Protein AF-A0A7M4BKT1-F1 (afdb_monomer_lite)

Radius of gyration: 20.14 Å; chains: 1; bounding box: 47×30×49 Å

Secondary structure (DSSP, 8-state):
----HHHHHHHHHHHHHHHHHHHTTGGG--HHHHHHHHHHHHHHHHHHHHHHHHHHHHHHHIIIIIHHHHHHHHHHH-

Foldseek 3Di:
DDDDLVNLVVVLVVLVVVLVVVVVCCVVDDPVRVVVSVVSVVVSVVSVVVSVVVVVVVVVVCPPPVCVVCVVVVVVVD

InterPro domains:
  IPR007953 Holin-like, BlyB [PF05289] (4-78)

Structure (mmCIF, N/CA/C/O backbone):
data_AF-A0A7M4BKT1-F1
#
_entry.id   AF-A0A7M4BKT1-F1
#
loop_
_atom_site.group_PDB
_atom_site.id
_atom_site.type_symbol
_atom_site.label_atom_id
_atom_site.label_alt_id
_atom_site.label_comp_id
_atom_site.label_asym_id
_atom_site.label_entity_id
_atom_site.label_seq_id
_atom_site.pdbx_PDB_ins_code
_atom_site.Cartn_x
_atom_site.Cartn_y
_atom_site.Cartn_z
_atom_site.occupancy
_atom_site.B_iso_or_equiv
_atom_site.auth_seq_id
_atom_site.auth_comp_id
_atom_site.auth_asym_id
_atom_site.auth_atom_id
_atom_site.pdbx_PDB_model_num
ATOM 1 N N . MET A 1 1 ? -12.087 14.708 8.496 1.00 49.34 1 MET A N 1
ATOM 2 C CA . MET A 1 1 ? -12.431 13.661 7.510 1.00 49.34 1 MET A CA 1
ATOM 3 C C . MET A 1 1 ? -11.964 12.323 8.072 1.00 49.34 1 MET A C 1
ATOM 5 O O . MET A 1 1 ? -10.775 12.191 8.321 1.00 49.34 1 MET A O 1
ATOM 9 N N . LYS A 1 2 ? -12.863 11.377 8.379 1.00 55.44 2 LYS A N 1
ATOM 10 C CA . LYS A 1 2 ? -12.457 9.999 8.713 1.00 55.44 2 LYS A CA 1
ATOM 11 C C . LYS A 1 2 ? -12.27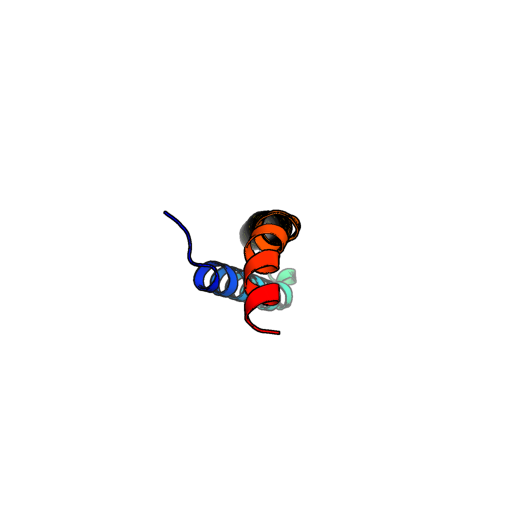5 9.267 7.386 1.00 55.44 2 LYS A C 1
ATOM 13 O O . LYS A 1 2 ? -13.253 9.096 6.667 1.00 55.44 2 LYS A O 1
ATOM 18 N N . LEU A 1 3 ? -11.044 8.907 7.033 1.00 58.69 3 LEU A N 1
ATOM 19 C CA . LEU A 1 3 ? -10.806 7.977 5.930 1.00 58.69 3 LEU A CA 1
ATOM 20 C C . LEU A 1 3 ? -11.450 6.635 6.312 1.00 58.69 3 LEU A C 1
ATOM 22 O O . LEU A 1 3 ? -11.209 6.137 7.411 1.00 58.69 3 LEU A O 1
ATOM 26 N N . SER A 1 4 ? -12.321 6.103 5.450 1.00 74.81 4 SER A N 1
ATOM 27 C CA . SER A 1 4 ? -12.890 4.761 5.629 1.00 74.81 4 SER A CA 1
ATOM 28 C C . SER A 1 4 ? -11.757 3.735 5.718 1.00 74.81 4 SER A C 1
ATOM 30 O O . SER A 1 4 ? -10.800 3.837 4.950 1.00 74.81 4 SER A O 1
ATOM 32 N N . LYS A 1 5 ? -11.873 2.757 6.627 1.00 75.69 5 LYS A N 1
ATOM 33 C CA . LYS A 1 5 ? -10.911 1.653 6.773 1.00 75.69 5 LYS A CA 1
ATOM 34 C C . LYS A 1 5 ? -10.670 0.969 5.423 1.00 75.69 5 LYS A C 1
ATOM 36 O O . LYS A 1 5 ? -9.522 0.839 5.013 1.00 75.69 5 LYS A O 1
ATOM 41 N N . ASP A 1 6 ? -11.747 0.671 4.703 1.00 80.25 6 ASP A N 1
ATOM 42 C CA . ASP A 1 6 ? -11.705 0.013 3.396 1.00 80.25 6 ASP A CA 1
ATOM 43 C C . ASP A 1 6 ? -10.911 0.840 2.374 1.00 80.25 6 ASP A C 1
ATOM 45 O O . ASP A 1 6 ? -10.086 0.307 1.640 1.00 80.25 6 ASP A O 1
ATOM 49 N N . ASN A 1 7 ? -11.075 2.168 2.373 1.00 79.75 7 ASN A N 1
ATOM 50 C CA . ASN A 1 7 ? -10.327 3.046 1.466 1.00 79.75 7 ASN A CA 1
ATOM 51 C C . ASN A 1 7 ? -8.826 3.065 1.790 1.00 79.75 7 ASN A C 1
ATOM 53 O O . ASN A 1 7 ? -8.005 3.185 0.883 1.00 79.75 7 ASN A O 1
ATOM 57 N N . VAL A 1 8 ? -8.461 2.958 3.072 1.00 79.19 8 VAL A N 1
ATOM 58 C CA . VAL A 1 8 ? -7.055 2.898 3.497 1.00 79.19 8 VAL A CA 1
ATOM 59 C C . VAL A 1 8 ? -6.430 1.563 3.099 1.00 79.19 8 VAL A C 1
ATOM 61 O O . VAL A 1 8 ? -5.324 1.550 2.566 1.00 79.19 8 VAL A O 1
ATOM 64 N N . GLU A 1 9 ? -7.144 0.456 3.294 1.00 85.31 9 GLU A N 1
ATOM 65 C CA . GLU A 1 9 ? -6.685 -0.881 2.899 1.00 85.31 9 GLU A CA 1
ATOM 66 C C . GLU A 1 9 ? -6.533 -1.006 1.381 1.00 85.31 9 GLU A C 1
ATOM 68 O O . GLU A 1 9 ? -5.501 -1.480 0.907 1.00 85.31 9 GLU A O 1
ATOM 73 N N . ILE A 1 10 ? -7.500 -0.496 0.609 1.00 88.94 10 ILE A N 1
ATOM 74 C CA . ILE A 1 10 ? -7.423 -0.435 -0.858 1.00 88.94 10 ILE A CA 1
ATOM 75 C C . ILE A 1 10 ? -6.211 0.392 -1.305 1.00 88.94 10 ILE A C 1
ATOM 77 O O . ILE A 1 10 ? -5.483 -0.016 -2.215 1.00 88.94 10 ILE A O 1
ATOM 81 N N . GLY A 1 11 ? -5.970 1.541 -0.665 1.00 88.31 11 GLY A N 1
ATOM 82 C CA . GLY A 1 11 ? -4.818 2.394 -0.956 1.00 88.31 11 GLY A CA 1
ATOM 83 C C . GLY A 1 11 ? -3.484 1.691 -0.688 1.00 88.31 11 GLY A C 1
ATOM 84 O O . GLY A 1 11 ? -2.603 1.703 -1.547 1.00 88.31 11 GLY A O 1
ATOM 85 N N . LEU A 1 12 ? -3.356 1.022 0.463 1.00 89.62 12 LEU A N 1
ATOM 86 C CA . LEU A 1 12 ? -2.165 0.245 0.823 1.00 89.62 12 LEU A CA 1
ATOM 87 C C . LEU A 1 12 ? -1.912 -0.908 -0.149 1.00 89.62 12 LEU A C 1
ATOM 89 O O . LEU A 1 12 ? -0.785 -1.071 -0.612 1.00 89.62 12 LEU A O 1
ATOM 93 N N . ALA A 1 13 ? -2.951 -1.669 -0.498 1.00 92.81 13 ALA A N 1
ATOM 94 C CA . ALA A 1 13 ? -2.836 -2.770 -1.449 1.00 92.81 13 ALA A CA 1
ATOM 95 C C . ALA A 1 13 ? -2.412 -2.276 -2.841 1.00 92.81 13 ALA A C 1
ATOM 97 O O . ALA A 1 13 ? -1.551 -2.876 -3.481 1.00 92.81 13 ALA A O 1
ATOM 98 N N . SER A 1 14 ? -2.966 -1.146 -3.289 1.00 93.06 14 SER A N 1
ATOM 99 C CA . SER A 1 14 ? -2.623 -0.547 -4.584 1.00 93.06 14 SER A CA 1
ATOM 100 C C . SER A 1 14 ? -1.166 -0.080 -4.633 1.00 93.06 14 SER A C 1
ATOM 102 O O . SER A 1 14 ? -0.466 -0.375 -5.600 1.00 93.06 14 SER A O 1
ATOM 104 N N . LEU A 1 15 ? -0.686 0.600 -3.584 1.00 93.31 15 LEU A N 1
ATOM 105 C CA . LEU A 1 15 ? 0.714 1.027 -3.482 1.00 93.31 15 LEU A CA 1
ATOM 106 C C . LEU A 1 15 ? 1.669 -0.167 -3.385 1.00 93.31 15 LEU A C 1
ATOM 108 O O . LEU A 1 15 ? 2.688 -0.181 -4.068 1.00 93.31 15 LEU A O 1
ATOM 112 N N . SER A 1 16 ? 1.322 -1.187 -2.596 1.00 93.75 16 SER A N 1
ATOM 113 C CA . SER A 1 16 ? 2.122 -2.412 -2.493 1.00 93.75 16 SER A CA 1
ATOM 114 C C . SER A 1 16 ? 2.242 -3.123 -3.841 1.00 93.75 16 SER A C 1
ATOM 116 O O . SER A 1 16 ? 3.333 -3.547 -4.208 1.00 93.75 16 SER A O 1
ATOM 118 N N . ASN A 1 17 ? 1.145 -3.226 -4.599 1.00 96.19 17 ASN A N 1
ATOM 119 C CA . ASN A 1 17 ? 1.164 -3.829 -5.932 1.00 96.19 17 ASN A CA 1
ATOM 120 C C . ASN A 1 17 ? 2.001 -3.010 -6.916 1.00 96.19 17 ASN A C 1
ATOM 122 O O . ASN A 1 17 ? 2.739 -3.582 -7.712 1.00 96.19 17 ASN A O 1
ATOM 126 N N . LEU A 1 18 ? 1.905 -1.679 -6.866 1.00 94.00 18 LEU A N 1
ATOM 127 C CA . LEU A 1 18 ? 2.723 -0.810 -7.709 1.00 94.00 18 LEU A CA 1
ATOM 128 C C . LEU A 1 18 ? 4.217 -1.015 -7.426 1.00 94.00 18 LEU A C 1
ATOM 130 O O . LEU A 1 18 ? 4.995 -1.161 -8.364 1.00 94.00 18 LEU A O 1
ATOM 134 N N . ILE A 1 19 ? 4.595 -1.082 -6.145 1.00 95.69 19 ILE A N 1
ATOM 135 C CA . ILE A 1 19 ? 5.976 -1.339 -5.719 1.00 95.69 19 ILE A CA 1
ATOM 136 C C . ILE A 1 19 ? 6.463 -2.707 -6.220 1.00 95.69 19 ILE A C 1
ATOM 138 O O . ILE A 1 19 ? 7.550 -2.777 -6.784 1.00 95.69 19 ILE A O 1
ATOM 142 N N . ASP A 1 20 ? 5.660 -3.769 -6.076 1.00 96.38 20 ASP A N 1
ATOM 143 C CA . ASP A 1 20 ? 6.009 -5.121 -6.555 1.00 96.38 20 ASP A CA 1
ATOM 144 C C . ASP A 1 20 ? 6.183 -5.198 -8.078 1.00 96.38 20 ASP A C 1
ATOM 146 O O . ASP A 1 20 ? 7.016 -5.943 -8.590 1.00 96.38 20 ASP A O 1
ATOM 150 N N . ILE A 1 21 ? 5.382 -4.445 -8.832 1.00 95.00 21 ILE A N 1
ATOM 151 C CA . ILE A 1 21 ? 5.521 -4.398 -10.288 1.00 95.00 21 ILE A CA 1
ATOM 152 C C . ILE A 1 21 ? 6.788 -3.631 -10.662 1.00 95.00 21 ILE A C 1
ATOM 154 O O . ILE A 1 21 ? 7.536 -4.092 -11.518 1.00 95.00 21 ILE A O 1
ATOM 158 N N . PHE A 1 22 ? 7.035 -2.479 -10.039 1.00 94.38 22 PHE A N 1
ATOM 159 C CA . PHE A 1 22 ? 8.144 -1.601 -10.415 1.00 94.38 22 PHE A CA 1
ATOM 160 C C . PHE A 1 22 ? 9.505 -2.171 -10.010 1.00 94.38 22 PHE A C 1
ATOM 162 O O . PHE A 1 22 ? 10.455 -2.019 -10.771 1.00 94.38 22 PHE A O 1
ATOM 169 N N . SER A 1 23 ? 9.592 -2.906 -8.897 1.00 94.69 23 SER A N 1
ATOM 170 C CA . SER A 1 23 ? 10.833 -3.576 -8.482 1.00 94.69 23 SER A CA 1
ATOM 171 C C . SER A 1 23 ? 11.353 -4.584 -9.516 1.00 94.69 23 SER A C 1
ATOM 173 O O . SER A 1 23 ? 12.553 -4.821 -9.597 1.00 94.69 23 SER A O 1
ATOM 175 N N . LYS A 1 24 ? 10.480 -5.144 -10.367 1.00 96.62 24 LYS A N 1
ATOM 176 C CA . LYS A 1 24 ? 10.866 -6.074 -11.448 1.00 96.62 24 LYS A CA 1
ATOM 177 C C . LYS A 1 24 ? 11.608 -5.399 -12.602 1.00 96.62 24 LYS A C 1
ATOM 179 O O . LYS A 1 24 ? 12.201 -6.101 -13.414 1.00 96.62 24 LYS A O 1
ATOM 184 N N . PHE A 1 25 ? 11.547 -4.073 -12.683 1.00 92.56 25 PHE A N 1
ATOM 185 C CA . PHE A 1 25 ? 12.199 -3.265 -13.716 1.00 92.56 25 PHE A CA 1
ATOM 186 C C . PHE A 1 25 ? 13.167 -2.244 -13.111 1.00 92.56 25 PHE A C 1
ATOM 188 O O . PHE A 1 25 ? 13.622 -1.354 -13.821 1.00 92.56 25 PHE A O 1
ATOM 195 N N . GLU A 1 26 ? 13.464 -2.348 -11.810 1.00 92.06 26 GLU A N 1
ATOM 196 C CA . GLU A 1 26 ? 14.261 -1.359 -11.082 1.00 92.06 26 GLU A CA 1
ATOM 197 C C . GLU A 1 26 ? 15.647 -1.167 -11.709 1.00 92.06 26 GLU A C 1
ATOM 199 O O . GLU A 1 26 ? 16.099 -0.036 -11.829 1.00 92.06 26 GLU A O 1
ATOM 204 N N . ASP A 1 27 ? 16.272 -2.238 -12.205 1.00 95.88 27 ASP A N 1
ATOM 205 C CA . ASP A 1 27 ? 17.579 -2.177 -12.875 1.00 95.88 27 ASP A CA 1
ATOM 206 C C . ASP A 1 27 ? 17.562 -1.393 -14.205 1.00 95.88 27 ASP A C 1
ATOM 208 O O . ASP A 1 27 ? 18.618 -1.002 -14.705 1.00 95.88 27 ASP A O 1
ATOM 212 N N . GLU A 1 28 ? 16.385 -1.161 -14.797 1.00 96.94 28 GLU A N 1
ATOM 213 C CA . GLU A 1 28 ? 16.229 -0.375 -16.029 1.00 96.94 28 GLU A CA 1
ATOM 214 C C . GLU A 1 28 ? 15.909 1.103 -15.765 1.00 96.94 28 GLU A C 1
ATOM 216 O O . GLU A 1 28 ? 15.774 1.895 -16.702 1.00 96.94 28 GLU A O 1
ATOM 221 N N . PHE A 1 29 ? 15.767 1.499 -14.501 1.00 96.44 29 PHE A N 1
ATOM 222 C CA . PHE A 1 29 ? 15.458 2.876 -14.154 1.00 96.44 29 PHE A CA 1
ATOM 223 C C . PHE A 1 29 ? 16.668 3.786 -14.356 1.00 96.44 29 PHE A C 1
ATOM 225 O O . PHE A 1 29 ? 17.797 3.495 -13.967 1.00 96.44 29 PHE A O 1
ATOM 232 N N . ASP A 1 30 ? 16.414 4.956 -14.937 1.00 97.19 30 ASP A N 1
ATOM 233 C CA . ASP A 1 30 ? 17.359 6.058 -14.842 1.00 97.19 30 ASP A CA 1
ATOM 234 C C . ASP A 1 30 ? 17.333 6.674 -13.429 1.00 97.19 30 ASP A C 1
ATOM 236 O O . ASP A 1 30 ? 16.506 6.344 -12.573 1.00 97.19 30 ASP A O 1
ATOM 240 N N . GLU A 1 31 ? 18.248 7.606 -13.166 1.00 97.25 31 GLU A N 1
ATOM 241 C CA . GLU A 1 31 ? 18.354 8.259 -11.858 1.00 97.25 31 GLU A CA 1
ATOM 242 C C . GLU A 1 31 ? 17.036 8.927 -11.414 1.00 97.25 31 GLU A C 1
ATOM 244 O O . GLU A 1 31 ? 16.706 8.949 -10.225 1.00 97.25 31 GLU A O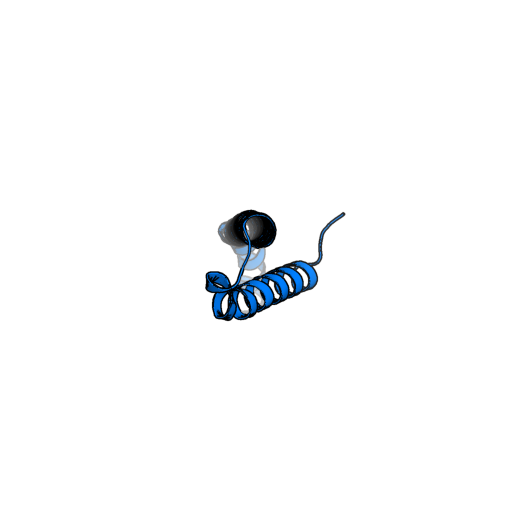 1
ATOM 249 N N . MET A 1 32 ? 16.264 9.477 -12.355 1.00 96.00 32 MET A N 1
ATOM 250 C CA . MET A 1 32 ? 15.008 10.160 -12.049 1.00 96.00 32 MET A CA 1
ATOM 251 C C . MET A 1 32 ? 13.894 9.162 -11.738 1.00 96.00 32 MET A C 1
ATOM 253 O O . MET A 1 32 ? 13.133 9.374 -10.790 1.00 96.00 32 MET A O 1
ATOM 257 N N . ALA A 1 33 ? 13.824 8.061 -12.482 1.00 95.69 33 ALA A N 1
ATOM 258 C CA . ALA A 1 33 ? 12.903 6.964 -12.231 1.00 95.69 33 ALA A CA 1
ATOM 259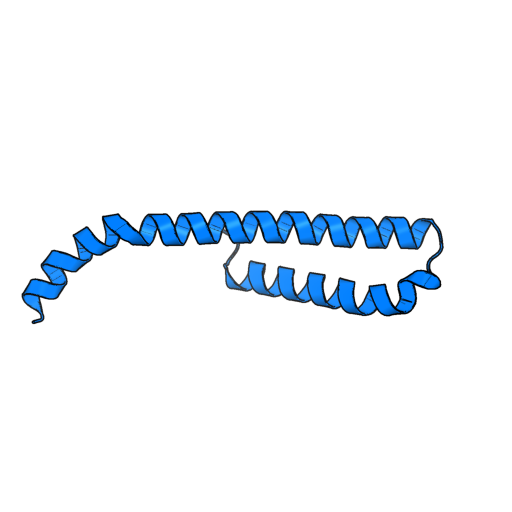 C C . ALA A 1 33 ? 13.190 6.288 -10.881 1.00 95.69 33 ALA A C 1
ATOM 261 O O . ALA A 1 33 ? 12.252 6.087 -10.109 1.00 95.69 33 ALA A O 1
ATOM 262 N N . HIS A 1 34 ? 14.458 6.060 -10.519 1.00 96.00 34 HIS A N 1
ATOM 263 C CA . HIS A 1 34 ? 14.823 5.555 -9.189 1.00 96.00 34 HIS A CA 1
ATOM 264 C C . HIS A 1 34 ? 14.368 6.486 -8.062 1.00 96.00 34 HIS A C 1
ATOM 266 O O . HIS A 1 34 ? 13.789 6.026 -7.077 1.00 96.00 34 HIS A O 1
ATOM 272 N N . LYS A 1 35 ? 14.567 7.805 -8.202 1.00 96.00 35 LYS A N 1
ATOM 273 C CA . LYS A 1 35 ? 14.069 8.784 -7.217 1.00 96.00 35 LYS A CA 1
ATOM 274 C C . LYS A 1 35 ? 12.546 8.732 -7.097 1.00 96.00 35 LYS A C 1
ATOM 276 O O . LYS A 1 35 ? 12.020 8.749 -5.988 1.00 96.00 35 LYS A O 1
ATOM 281 N N . GLY A 1 36 ? 11.839 8.648 -8.223 1.00 94.88 36 GLY A N 1
ATOM 282 C CA . GLY A 1 36 ? 10.383 8.503 -8.243 1.00 94.88 36 GLY A CA 1
ATOM 283 C C . GLY A 1 36 ? 9.914 7.224 -7.547 1.00 94.88 36 GLY A C 1
ATOM 284 O O . GLY A 1 36 ? 9.021 7.276 -6.702 1.00 94.88 36 GLY A O 1
ATOM 285 N N . PHE A 1 37 ? 10.549 6.091 -7.849 1.00 94.44 37 PHE A N 1
ATOM 286 C CA . PHE A 1 37 ? 10.258 4.802 -7.226 1.00 94.44 37 PHE A CA 1
ATOM 287 C C . PHE A 1 37 ? 10.497 4.825 -5.712 1.00 94.44 37 PHE A C 1
ATOM 289 O O . PHE A 1 37 ? 9.631 4.409 -4.940 1.00 94.44 37 PHE A O 1
ATOM 296 N N . PHE A 1 38 ? 11.615 5.408 -5.278 1.00 93.69 38 PHE A N 1
ATOM 297 C CA . PHE A 1 38 ? 11.926 5.582 -3.863 1.00 93.69 38 PHE A CA 1
ATOM 298 C C . PHE A 1 38 ? 10.852 6.402 -3.129 1.00 93.69 38 PHE A C 1
ATOM 300 O O . PHE A 1 38 ? 10.399 6.004 -2.057 1.00 93.69 38 PHE A O 1
ATOM 307 N N . LEU A 1 39 ? 10.358 7.491 -3.728 1.00 95.38 39 LEU A N 1
ATOM 308 C CA . LEU A 1 39 ? 9.279 8.296 -3.139 1.00 95.38 39 LEU A CA 1
ATOM 309 C C . LEU A 1 39 ? 7.965 7.513 -2.989 1.00 95.38 39 LEU A C 1
ATOM 311 O O . LEU A 1 39 ? 7.252 7.688 -1.999 1.00 95.38 39 LEU A O 1
ATOM 315 N N . VAL A 1 40 ? 7.635 6.630 -3.939 1.00 92.69 40 VAL A N 1
ATOM 316 C CA . VAL A 1 40 ? 6.465 5.738 -3.824 1.00 92.69 40 VAL A CA 1
ATOM 317 C C . VAL A 1 40 ? 6.638 4.777 -2.644 1.00 92.69 40 VAL A C 1
ATOM 319 O O . VAL A 1 40 ? 5.699 4.578 -1.867 1.00 92.69 40 VAL A O 1
ATOM 322 N N . TYR A 1 41 ? 7.840 4.227 -2.469 1.00 92.44 41 TYR A N 1
ATOM 323 C CA . TYR A 1 41 ? 8.167 3.352 -1.346 1.00 92.44 41 TYR A CA 1
ATOM 324 C C . TYR A 1 41 ? 8.084 4.074 0.012 1.00 92.44 41 TYR A C 1
ATOM 326 O O . TYR A 1 41 ? 7.507 3.546 0.972 1.00 92.44 41 TYR A O 1
ATOM 334 N N . GLU A 1 42 ? 8.593 5.306 0.106 1.00 93.56 42 GLU A N 1
ATOM 335 C CA . GLU A 1 42 ? 8.474 6.136 1.312 1.00 93.56 42 GLU A CA 1
ATOM 336 C C . GLU A 1 42 ? 7.018 6.481 1.637 1.00 93.56 42 GLU A C 1
ATOM 338 O O . GLU A 1 42 ? 6.611 6.454 2.805 1.00 93.56 42 GLU A O 1
ATOM 343 N N . LEU A 1 43 ? 6.211 6.778 0.614 1.00 90.12 43 LEU A N 1
ATOM 344 C CA . LEU A 1 43 ? 4.789 7.048 0.785 1.00 90.12 43 LEU A CA 1
ATOM 345 C C . LEU A 1 43 ? 4.061 5.822 1.346 1.00 90.12 43 LEU A C 1
ATOM 347 O O . LEU A 1 43 ? 3.324 5.950 2.326 1.00 90.12 43 LEU A O 1
ATOM 351 N N . TYR A 1 44 ? 4.297 4.639 0.770 1.00 92.56 44 TYR A N 1
ATOM 352 C CA . TYR A 1 44 ? 3.748 3.378 1.273 1.00 92.56 44 TYR A CA 1
ATOM 353 C C . TYR A 1 44 ? 4.139 3.135 2.735 1.00 92.56 44 TYR A C 1
ATOM 355 O O . TYR A 1 44 ? 3.273 2.865 3.570 1.00 92.56 44 TYR A O 1
ATOM 363 N N . SER A 1 45 ? 5.423 3.303 3.063 1.00 89.69 45 SER A N 1
ATOM 364 C CA . SER A 1 45 ? 5.956 3.076 4.411 1.00 89.69 45 SER A CA 1
ATOM 365 C C . SER A 1 45 ? 5.284 3.971 5.458 1.00 89.69 45 SER A C 1
ATOM 367 O O . SER A 1 45 ? 4.847 3.489 6.507 1.00 89.69 45 SER A O 1
ATOM 369 N N . HIS A 1 46 ? 5.126 5.265 5.162 1.00 88.31 46 HIS A N 1
ATOM 370 C CA . HIS A 1 46 ? 4.413 6.192 6.044 1.00 88.31 46 HIS A CA 1
ATOM 371 C C . HIS A 1 46 ? 2.941 5.815 6.218 1.00 88.31 46 HIS A C 1
ATOM 373 O O . HIS A 1 46 ? 2.416 5.837 7.335 1.00 88.31 46 HIS A O 1
ATOM 379 N N . TYR A 1 47 ? 2.268 5.455 5.126 1.00 84.38 47 TYR A N 1
ATOM 380 C CA . TYR A 1 47 ? 0.853 5.105 5.168 1.00 84.38 47 TYR A CA 1
ATOM 381 C C . TYR A 1 47 ? 0.607 3.824 5.977 1.00 84.38 47 TYR A C 1
ATOM 383 O O . TYR A 1 47 ? -0.312 3.775 6.799 1.00 84.38 47 TYR A O 1
ATOM 391 N N . ALA A 1 48 ? 1.468 2.815 5.810 1.00 88.25 48 ALA A N 1
ATOM 392 C CA . ALA A 1 48 ? 1.408 1.559 6.552 1.00 88.25 48 ALA A CA 1
ATOM 393 C C . ALA A 1 48 ? 1.601 1.779 8.061 1.00 88.25 48 ALA A C 1
ATOM 395 O O . ALA A 1 48 ? 0.870 1.206 8.872 1.00 88.25 48 ALA A O 1
ATOM 396 N N . LEU A 1 49 ? 2.531 2.661 8.449 1.00 87.75 49 LEU A N 1
ATOM 397 C CA . LEU A 1 49 ? 2.778 3.008 9.850 1.00 87.75 49 LEU A CA 1
ATOM 398 C C . LEU A 1 49 ? 1.561 3.680 10.502 1.00 87.75 49 LEU A C 1
ATOM 400 O O . LEU A 1 49 ? 1.169 3.313 11.612 1.00 87.75 49 LEU A O 1
ATOM 404 N N . ILE A 1 50 ? 0.927 4.625 9.802 1.00 83.06 50 ILE A N 1
ATOM 405 C CA . ILE A 1 50 ? -0.286 5.299 10.285 1.00 83.06 50 ILE A CA 1
ATOM 406 C C . ILE A 1 50 ? -1.434 4.297 10.439 1.00 83.06 50 ILE A C 1
ATOM 408 O O . ILE A 1 50 ? -2.128 4.310 11.459 1.00 83.06 50 ILE A O 1
ATOM 412 N N . TYR A 1 51 ? -1.637 3.419 9.453 1.00 83.12 51 TYR A N 1
ATOM 413 C CA . TYR A 1 51 ? -2.667 2.384 9.524 1.00 83.12 51 TYR A CA 1
ATOM 414 C C . TYR A 1 51 ? -2.448 1.461 10.727 1.00 83.12 51 TYR A C 1
ATOM 416 O O . TYR A 1 51 ? -3.368 1.283 11.526 1.00 83.12 51 TYR A O 1
ATOM 424 N N . LYS A 1 52 ? -1.220 0.958 10.916 1.00 86.19 52 LYS A N 1
ATOM 425 C CA . LYS A 1 52 ? -0.865 0.099 12.052 1.00 86.19 52 LYS A CA 1
ATOM 426 C C . LYS A 1 52 ? -1.154 0.779 13.390 1.00 86.19 52 LYS A C 1
ATOM 428 O O . LYS A 1 52 ? -1.875 0.221 14.211 1.00 86.19 52 LYS A O 1
ATOM 433 N N . SER A 1 53 ? -0.678 2.011 13.578 1.00 81.69 53 SER A N 1
ATOM 434 C CA . SER A 1 53 ? -0.909 2.764 14.818 1.00 81.69 53 SER A CA 1
ATOM 435 C C . SER A 1 53 ? -2.402 2.989 15.092 1.00 81.69 53 SER A C 1
ATOM 437 O O . SER A 1 53 ? -2.860 2.899 16.231 1.00 81.69 53 SER A O 1
ATOM 439 N N . ASN A 1 54 ? -3.196 3.251 14.052 1.00 80.94 54 ASN A N 1
ATOM 440 C CA . ASN A 1 54 ? -4.639 3.420 14.201 1.00 80.94 54 ASN A CA 1
ATOM 441 C C . ASN A 1 54 ? -5.350 2.112 14.569 1.00 80.94 54 ASN A C 1
ATOM 443 O O . ASN A 1 54 ? -6.263 2.145 15.396 1.00 80.94 54 ASN A O 1
ATOM 447 N N . MET A 1 55 ? -4.932 0.982 13.997 1.00 81.69 55 MET A N 1
ATOM 448 C CA . MET A 1 55 ? -5.468 -0.334 14.347 1.00 81.69 55 MET A CA 1
ATOM 449 C C . MET A 1 55 ? -5.112 -0.724 15.785 1.00 81.69 55 MET A C 1
ATOM 451 O O . MET A 1 55 ? -6.006 -1.098 16.537 1.00 81.69 55 MET A O 1
ATOM 455 N N . GLU A 1 56 ? -3.865 -0.518 16.215 1.00 81.31 56 GLU A N 1
ATOM 456 C CA . GLU A 1 56 ? -3.433 -0.753 17.603 1.00 81.31 56 GLU A CA 1
ATOM 457 C C . GLU A 1 56 ? -4.234 0.095 18.604 1.00 81.31 56 GLU A C 1
ATOM 459 O O . GLU A 1 56 ? -4.673 -0.390 19.648 1.00 81.31 56 GLU A O 1
ATOM 464 N N . ARG A 1 57 ? -4.488 1.371 18.281 1.00 77.25 57 ARG A N 1
ATOM 465 C CA . ARG A 1 57 ? -5.327 2.255 19.110 1.00 77.25 57 ARG A CA 1
ATOM 466 C C . ARG A 1 57 ? -6.774 1.782 19.179 1.00 77.25 57 ARG A C 1
ATOM 468 O O . ARG A 1 57 ? -7.396 1.910 20.233 1.00 77.25 57 ARG A O 1
ATOM 475 N N . LEU A 1 58 ? -7.317 1.272 18.074 1.00 73.31 58 LEU A N 1
ATOM 476 C CA . LEU A 1 58 ? -8.667 0.721 18.040 1.00 73.31 58 LEU A CA 1
ATOM 477 C C . LEU A 1 58 ? -8.748 -0.542 18.903 1.00 73.31 58 LEU A C 1
ATOM 479 O O . LEU A 1 58 ? -9.609 -0.615 19.771 1.00 73.31 58 LEU A O 1
ATOM 483 N N . GLU A 1 59 ? -7.824 -1.487 18.730 1.00 72.88 59 GLU A N 1
ATOM 484 C CA . GLU A 1 59 ? -7.732 -2.707 19.542 1.00 72.88 59 GLU A CA 1
ATOM 485 C C . GLU A 1 59 ? -7.598 -2.392 21.032 1.00 72.88 59 GLU A C 1
ATOM 487 O O . GLU A 1 59 ? -8.352 -2.935 21.840 1.00 72.88 59 GLU A O 1
ATOM 492 N N . SER A 1 60 ? -6.716 -1.454 21.390 1.00 70.88 60 SER A N 1
ATOM 493 C CA . SER A 1 60 ? -6.523 -0.983 22.766 1.00 70.88 60 SER A CA 1
ATOM 494 C C . SER A 1 60 ? -7.788 -0.347 23.360 1.00 70.88 60 SER A C 1
ATOM 496 O O . SER A 1 60 ? -8.133 -0.593 24.516 1.00 70.88 60 SER A O 1
ATOM 498 N N . ALA A 1 61 ? -8.535 0.435 22.572 1.00 67.44 61 ALA A N 1
ATOM 499 C CA . ALA A 1 61 ? -9.810 1.006 23.007 1.00 67.44 61 ALA A CA 1
ATOM 500 C C . ALA A 1 61 ? -10.907 -0.062 23.188 1.00 67.44 61 ALA A C 1
ATOM 502 O O . ALA A 1 61 ? -11.772 0.083 24.059 1.00 67.44 61 ALA A O 1
ATOM 503 N N . LEU A 1 62 ? -10.867 -1.139 22.395 1.00 64.25 62 LEU A N 1
ATOM 504 C CA . LEU A 1 62 ? -11.799 -2.264 22.487 1.00 64.25 62 LEU A CA 1
ATOM 505 C C . LEU A 1 62 ? -11.533 -3.155 23.727 1.00 64.25 62 LEU A C 1
ATOM 507 O O . LEU A 1 62 ? -12.449 -3.838 24.180 1.00 64.25 62 LEU A O 1
ATOM 511 N N . THR A 1 63 ? -10.329 -3.158 24.317 1.00 65.38 63 THR A N 1
ATOM 512 C CA . THR A 1 63 ? -9.908 -4.233 25.247 1.00 65.38 63 THR A CA 1
ATOM 513 C C . THR A 1 63 ? -10.303 -4.083 26.730 1.00 65.38 63 THR A C 1
ATOM 515 O O . THR A 1 63 ? -10.429 -5.106 27.388 1.00 65.38 63 THR A O 1
ATOM 518 N N . PRO A 1 64 ? -10.504 -2.892 27.329 1.00 67.31 64 PRO A N 1
ATOM 519 C CA . PRO A 1 64 ? -11.017 -2.826 28.718 1.00 67.31 64 PRO A CA 1
ATOM 520 C C . PRO A 1 64 ? -12.401 -2.179 28.851 1.00 67.31 64 PRO A C 1
ATOM 522 O O . PRO A 1 64 ? -13.237 -2.626 29.638 1.00 67.31 64 PRO A O 1
ATOM 525 N N . THR A 1 65 ? -12.655 -1.112 28.095 1.00 66.38 65 THR A N 1
ATOM 526 C CA . THR A 1 65 ? -13.869 -0.296 28.247 1.00 66.38 65 THR A CA 1
ATOM 527 C C . THR A 1 65 ? -15.088 -1.004 27.670 1.00 66.38 65 THR A C 1
ATOM 529 O O . THR A 1 65 ? -16.139 -1.035 28.303 1.00 66.38 65 THR A O 1
ATOM 532 N N . ILE A 1 66 ? -14.944 -1.636 26.504 1.00 66.50 66 ILE A N 1
ATOM 533 C CA . ILE A 1 66 ? -16.035 -2.393 25.881 1.00 66.50 66 ILE A CA 1
ATOM 534 C C . ILE A 1 66 ? -16.290 -3.695 26.631 1.00 66.50 66 ILE A C 1
ATOM 536 O O . ILE A 1 66 ? -17.445 -4.018 26.874 1.00 66.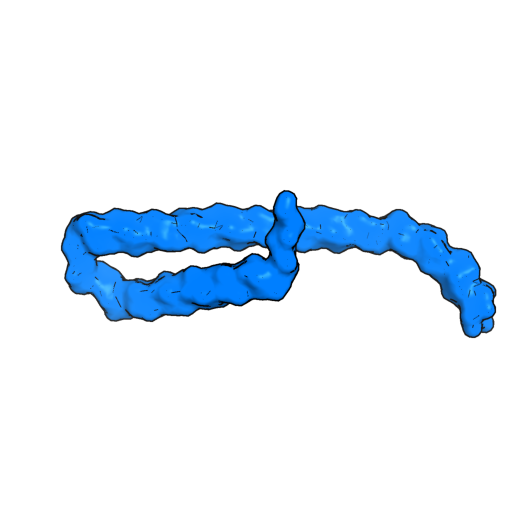50 66 ILE A O 1
ATOM 540 N N . LEU A 1 67 ? -15.245 -4.386 27.095 1.00 67.31 67 LEU A N 1
ATOM 541 C CA . LEU A 1 67 ? -15.404 -5.557 27.960 1.00 67.31 67 LEU A CA 1
ATOM 542 C C . LEU A 1 67 ? -16.198 -5.228 29.239 1.00 67.31 67 LEU A C 1
ATOM 544 O O . LEU A 1 67 ? -17.088 -5.988 29.612 1.00 67.31 67 LEU A O 1
ATOM 548 N N . LYS A 1 68 ? -15.973 -4.058 29.857 1.00 71.19 68 LYS A N 1
ATOM 549 C CA . LYS A 1 68 ? -16.783 -3.577 30.994 1.00 71.19 68 LYS A CA 1
ATOM 550 C C . LYS A 1 68 ? -18.228 -3.222 30.630 1.00 71.19 68 LYS A C 1
ATOM 552 O O . LYS A 1 68 ? -19.109 -3.422 31.456 1.00 71.19 68 LYS A O 1
ATOM 557 N N . ILE A 1 69 ? -18.478 -2.688 29.434 1.00 74.44 69 ILE A N 1
ATOM 558 C CA . ILE A 1 69 ? -19.835 -2.352 28.963 1.00 74.44 69 ILE A CA 1
ATOM 559 C C . ILE A 1 69 ? -20.616 -3.617 28.576 1.00 74.44 69 ILE A C 1
ATOM 561 O O . ILE A 1 69 ? -21.817 -3.699 28.821 1.00 74.44 69 ILE A O 1
ATOM 565 N N . LEU A 1 70 ? -19.941 -4.612 27.996 1.00 70.81 70 LEU A N 1
ATOM 566 C CA . LEU A 1 70 ? -20.543 -5.874 27.568 1.00 70.81 70 LEU A CA 1
ATOM 567 C C . LEU A 1 70 ? -20.777 -6.846 28.729 1.00 70.81 70 LEU A C 1
ATOM 569 O O . LEU A 1 70 ? -21.722 -7.625 28.660 1.00 70.81 70 LEU A O 1
ATOM 573 N N . ALA A 1 71 ? -19.977 -6.793 29.800 1.00 73.69 71 ALA A N 1
ATOM 574 C CA . ALA A 1 71 ? -20.133 -7.655 30.977 1.00 73.69 71 ALA A CA 1
ATOM 575 C C . ALA A 1 71 ? -21.573 -7.688 31.549 1.00 73.69 71 ALA A C 1
ATOM 577 O O . ALA A 1 71 ? -22.151 -8.774 31.602 1.00 73.69 71 ALA A O 1
ATOM 578 N N . PRO A 1 72 ? -22.217 -6.548 31.878 1.00 73.75 72 PRO A N 1
ATOM 579 C CA . PRO A 1 72 ? -23.590 -6.550 32.395 1.00 73.75 72 PRO A CA 1
ATOM 580 C C . PRO A 1 72 ? -24.659 -6.909 31.347 1.00 73.75 72 PRO A C 1
ATOM 582 O O . PRO A 1 72 ? -25.801 -7.186 31.707 1.00 73.75 72 PRO A O 1
ATOM 585 N N . ILE A 1 73 ? -24.332 -6.878 30.049 1.00 73.88 73 ILE A N 1
ATOM 586 C CA . ILE A 1 73 ? -25.230 -7.347 28.980 1.00 73.88 73 ILE A CA 1
ATOM 587 C C . ILE A 1 73 ? -25.156 -8.876 28.885 1.00 73.88 73 ILE A C 1
ATOM 589 O O . ILE A 1 73 ? -26.188 -9.529 28.767 1.00 73.88 73 ILE A O 1
ATOM 593 N N . ASN A 1 74 ? -23.958 -9.451 29.005 1.00 59.94 74 ASN A N 1
ATOM 594 C CA . ASN A 1 74 ? -23.741 -10.897 28.974 1.00 59.94 74 ASN A CA 1
ATOM 595 C C . ASN A 1 74 ? -24.396 -11.615 30.168 1.00 59.94 74 ASN A C 1
ATOM 597 O O . ASN A 1 74 ? -24.950 -12.694 29.988 1.00 59.94 74 ASN A O 1
ATOM 601 N N . GLU A 1 75 ? -24.396 -10.998 31.356 1.00 71.56 75 GLU A N 1
ATOM 602 C CA . GLU A 1 75 ? -25.101 -11.501 32.554 1.00 71.56 75 GLU A CA 1
ATOM 603 C C . GLU A 1 75 ? -26.634 -11.514 32.424 1.00 71.56 75 GLU A C 1
ATOM 605 O O . GLU A 1 75 ? -27.310 -12.136 33.235 1.00 71.56 75 GLU A O 1
ATOM 610 N N . LYS A 1 76 ? -27.208 -10.800 31.447 1.00 70.75 76 LYS A N 1
ATOM 611 C CA . LYS A 1 76 ? -28.663 -10.779 31.207 1.00 70.75 76 LYS A CA 1
ATOM 612 C C . LYS A 1 76 ? -29.117 -11.758 30.128 1.00 7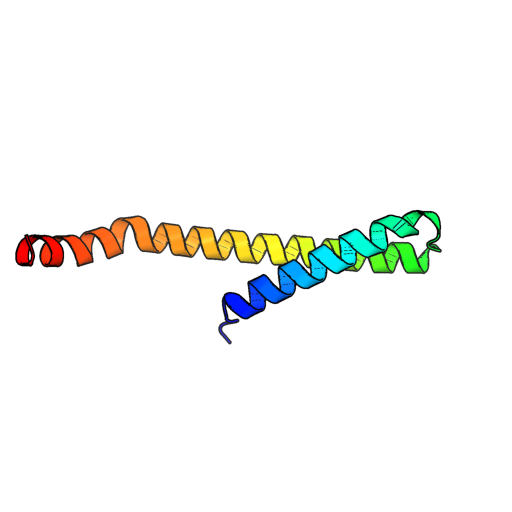0.75 76 LYS A C 1
ATOM 614 O O . LYS A 1 76 ? -30.320 -11.950 29.970 1.00 70.75 76 LYS A O 1
ATOM 619 N N . ILE A 1 77 ? -28.182 -12.281 29.339 1.00 68.06 77 ILE A N 1
ATOM 620 C CA . ILE A 1 77 ? -28.462 -13.132 28.175 1.00 68.06 77 ILE A CA 1
ATOM 621 C C . ILE A 1 77 ? -28.148 -14.604 28.482 1.00 68.06 77 ILE A C 1
ATOM 623 O O . ILE A 1 77 ? -28.825 -15.476 27.938 1.00 68.06 77 ILE A O 1
ATOM 627 N N . ASN A 1 78 ? -27.167 -1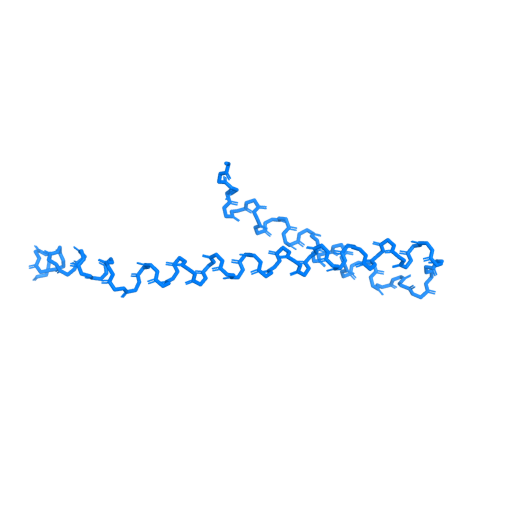4.872 29.350 1.00 49.91 78 ASN A N 1
ATOM 628 C CA . ASN A 1 78 ? -26.859 -16.202 29.892 1.00 49.91 78 ASN A CA 1
ATOM 629 C C . ASN A 1 78 ? -27.479 -16.389 31.276 1.00 49.91 78 ASN A C 1
ATOM 631 O O . ASN A 1 78 ? -27.828 -17.545 31.598 1.00 49.91 78 ASN A O 1
#

Organism: Borrelia garinii subsp. bavariensis (strain ATCC BAA-2496 / DSM 23469 / PBi) (NCBI:txid290434)

pLDDT: mean 82.9, std 12.6, range [49.34, 97.25]

Sequence (78 aa):
MKLSKDNVEIGLASLSNLIDIFSKFEDEFDEMAHKGFFLVYELYSHYALIYKSNMERLESALTPTILKILAPINEKIN